Protein AF-A0A971CKD3-F1 (afdb_monomer_lite)

Foldseek 3Di:
DDLVVLLVVLLVCVVVVHADEEEDEDDPDDPVSRCSSNVSNVHYYDYHPDPVCVVVVVVVRVVPPQPQLFAFKKKKKQADPQKDKDWPDPFDWDDDVRMIITTPGTHTPPDDDDIDMDMDHDADDAFDKTKMWIAIAGPVRSRGDDTDIAMAGEHAPVVQVPDDDDPDDHHGHDYD

Secondary structure (DSSP, 8-state):
--HHHHHHHHHHHHHTT--B--EEESS-S-HHHHHHHHHHHBS--EEESSGGGHHHHHHHHHHHS--EEEEEEEEEEEPPTT-EEEESSS--EEEETTEEEEEEEEEETT------EEEE-----TT-EEEEEEEEE-SSS---PPPEEEEEEEE-HHHHHTS---SS-----EE-

Structure (mmCIF, N/CA/C/O backbone):
data_AF-A0A971CKD3-F1
#
_entry.id   AF-A0A971CKD3-F1
#
loop_
_atom_site.group_PDB
_atom_site.id
_atom_site.type_symbol
_atom_site.label_atom_id
_atom_site.label_alt_id
_atom_site.label_comp_id
_atom_site.label_asym_id
_atom_site.label_entity_id
_atom_site.label_seq_id
_atom_site.pdbx_PDB_ins_code
_atom_site.Cartn_x
_atom_site.Cartn_y
_atom_site.Cartn_z
_atom_site.occupancy
_atom_site.B_iso_or_equiv
_atom_site.auth_seq_id
_atom_site.auth_comp_id
_atom_site.auth_asym_id
_atom_site.auth_atom_id
_atom_site.pdbx_PDB_model_num
ATOM 1 N N . MET A 1 1 ? 26.258 -15.351 -33.224 1.00 61.28 1 MET A N 1
ATOM 2 C CA . MET A 1 1 ? 25.874 -15.368 -31.799 1.00 61.28 1 MET A CA 1
ATOM 3 C C . MET A 1 1 ? 24.617 -16.208 -31.718 1.00 61.28 1 MET A C 1
ATOM 5 O O . MET A 1 1 ? 23.795 -16.054 -32.614 1.00 61.28 1 MET A O 1
ATOM 9 N N . ASP A 1 2 ? 24.517 -17.146 -30.781 1.00 84.12 2 ASP A N 1
ATOM 10 C CA . ASP A 1 2 ? 23.330 -18.003 -30.676 1.00 84.12 2 ASP A CA 1
ATOM 11 C C . ASP A 1 2 ? 22.174 -17.196 -30.050 1.00 84.12 2 ASP A C 1
ATOM 13 O O . ASP A 1 2 ? 22.349 -16.652 -28.957 1.00 84.12 2 ASP A O 1
ATOM 17 N N . PRO A 1 3 ? 21.005 -17.083 -30.707 1.00 84.06 3 PRO A N 1
ATOM 18 C CA . PRO A 1 3 ? 19.843 -16.408 -30.140 1.00 84.06 3 PRO A CA 1
ATOM 19 C C . PRO A 1 3 ? 19.446 -16.891 -28.740 1.00 84.06 3 PRO A C 1
ATOM 21 O O . PRO A 1 3 ? 19.032 -16.091 -27.900 1.00 84.06 3 PRO A O 1
ATOM 24 N N . ALA A 1 4 ? 19.615 -18.187 -28.464 1.00 86.00 4 ALA A N 1
ATOM 25 C CA . ALA A 1 4 ? 19.293 -18.765 -27.164 1.00 86.00 4 ALA A CA 1
ATOM 26 C C . ALA A 1 4 ? 20.254 -18.293 -26.060 1.00 86.00 4 ALA A C 1
ATOM 28 O O . ALA A 1 4 ? 19.842 -18.101 -24.916 1.00 86.00 4 ALA A O 1
ATOM 29 N N . GLU A 1 5 ? 21.522 -18.061 -26.402 1.00 93.06 5 GLU A N 1
ATOM 30 C CA . GLU A 1 5 ? 22.539 -17.556 -25.474 1.00 93.06 5 GLU A CA 1
ATOM 31 C C . GLU A 1 5 ? 22.217 -16.119 -25.037 1.00 93.06 5 GLU A C 1
ATOM 33 O O . GLU A 1 5 ? 22.266 -15.792 -23.852 1.00 93.06 5 GLU A O 1
ATOM 38 N N . LEU A 1 6 ? 21.799 -15.273 -25.983 1.00 92.38 6 LEU A N 1
ATOM 39 C CA . LEU A 1 6 ? 21.412 -13.887 -25.713 1.00 92.38 6 LEU A CA 1
ATOM 40 C C . LEU A 1 6 ? 20.146 -13.772 -24.857 1.00 92.38 6 LEU A C 1
ATOM 42 O O . LEU A 1 6 ? 20.117 -12.977 -23.915 1.00 92.38 6 LEU A O 1
ATOM 46 N N . ALA A 1 7 ? 19.126 -14.586 -25.135 1.00 91.56 7 ALA A N 1
ATOM 47 C CA . ALA A 1 7 ? 17.948 -14.673 -24.275 1.00 91.56 7 ALA A CA 1
ATOM 48 C C . ALA A 1 7 ? 18.322 -15.174 -22.866 1.00 91.56 7 ALA A C 1
ATOM 50 O O . ALA A 1 7 ? 17.859 -14.621 -21.870 1.00 91.56 7 ALA A O 1
ATOM 51 N N . GLY A 1 8 ? 19.236 -16.149 -22.767 1.00 90.88 8 GLY A N 1
ATOM 52 C CA . GLY A 1 8 ? 19.770 -16.628 -21.489 1.00 90.88 8 GLY A CA 1
ATOM 53 C C . GLY A 1 8 ? 20.468 -15.532 -20.674 1.00 90.88 8 GLY A C 1
ATOM 54 O O . GLY A 1 8 ? 20.269 -15.438 -19.462 1.00 90.88 8 GLY A O 1
ATOM 55 N N . HIS A 1 9 ? 21.232 -14.647 -21.322 1.00 94.56 9 HIS A N 1
ATOM 56 C CA . HIS A 1 9 ? 21.820 -13.480 -20.658 1.00 94.56 9 HIS A CA 1
ATOM 57 C C . HIS A 1 9 ? 20.758 -12.493 -20.158 1.00 94.56 9 HIS A C 1
ATOM 59 O O . HIS A 1 9 ? 20.886 -11.981 -19.044 1.00 94.56 9 HIS A O 1
ATOM 65 N N . ALA A 1 10 ? 19.703 -12.252 -20.940 1.00 90.88 10 ALA A N 1
ATOM 66 C CA . ALA A 1 10 ? 18.592 -11.396 -20.528 1.00 90.88 10 ALA A CA 1
ATOM 67 C C . ALA A 1 10 ? 17.863 -11.969 -19.297 1.00 90.88 10 ALA A C 1
ATOM 69 O O . ALA A 1 10 ? 17.589 -11.233 -18.349 1.00 90.88 10 ALA A O 1
ATOM 70 N N . THR A 1 11 ? 17.653 -13.291 -19.236 1.00 83.75 11 THR A N 1
ATOM 71 C CA . THR A 1 11 ? 17.133 -13.962 -18.032 1.00 83.75 11 THR A CA 1
ATOM 72 C C . THR A 1 11 ? 18.041 -13.749 -16.820 1.00 83.75 11 THR A C 1
ATOM 74 O O . THR A 1 11 ? 17.560 -13.351 -15.761 1.00 83.75 11 THR A O 1
ATOM 77 N N . ALA A 1 12 ? 19.355 -13.939 -16.966 1.00 86.88 12 ALA A N 1
ATOM 78 C CA . ALA A 1 12 ? 20.303 -13.749 -15.864 1.00 86.88 12 ALA A CA 1
ATOM 79 C C . ALA A 1 12 ? 20.356 -12.290 -15.361 1.00 86.88 12 ALA A C 1
ATOM 81 O O . ALA A 1 12 ? 20.594 -12.038 -14.178 1.00 86.88 12 ALA A O 1
ATOM 82 N N . LEU A 1 13 ? 20.138 -11.309 -16.245 1.00 84.31 13 LEU A N 1
ATOM 83 C CA . LEU A 1 13 ? 20.001 -9.899 -15.870 1.00 84.31 13 LEU A CA 1
ATOM 84 C C . LEU A 1 13 ? 18.703 -9.647 -15.098 1.00 84.31 13 LEU A C 1
ATOM 86 O O . LEU A 1 13 ? 18.744 -9.017 -14.038 1.00 84.31 13 LEU A O 1
ATOM 90 N N . LYS A 1 14 ? 17.587 -10.218 -15.557 1.00 76.19 14 LYS A N 1
ATOM 91 C CA . LYS A 1 14 ? 16.288 -10.124 -14.885 1.00 76.19 14 LYS A CA 1
ATOM 92 C C . LYS A 1 14 ? 16.320 -10.716 -13.477 1.00 76.19 14 LYS A C 1
ATOM 94 O O . LYS A 1 14 ? 15.832 -10.086 -12.543 1.00 76.19 14 LYS A O 1
ATOM 99 N N . GLU A 1 15 ? 16.956 -11.874 -13.291 1.00 71.62 15 GLU A N 1
ATOM 100 C CA . GLU A 1 15 ? 17.163 -12.490 -11.968 1.00 71.62 15 GLU A CA 1
ATOM 101 C C . GLU A 1 15 ? 17.954 -11.588 -11.004 1.00 71.62 15 GLU A C 1
ATOM 103 O O . GLU A 1 15 ? 17.817 -11.693 -9.786 1.00 71.62 15 GLU A O 1
ATOM 108 N N . ARG A 1 16 ? 18.753 -10.661 -11.543 1.00 79.19 16 ARG A N 1
ATOM 109 C CA . ARG A 1 16 ? 19.511 -9.649 -10.793 1.00 79.19 16 ARG A CA 1
ATOM 110 C C . ARG A 1 16 ? 18.782 -8.304 -10.682 1.00 79.19 16 ARG A C 1
ATOM 112 O O . ARG A 1 16 ? 19.383 -7.337 -10.216 1.00 79.19 16 ARG A O 1
ATOM 119 N N . GLY A 1 17 ? 17.516 -8.233 -11.096 1.00 65.56 17 GLY A N 1
ATOM 120 C CA . GLY A 1 17 ? 16.689 -7.026 -11.044 1.00 65.56 17 GLY A CA 1
ATOM 121 C C . GLY A 1 17 ? 16.980 -6.007 -12.149 1.00 65.56 17 GLY A C 1
ATOM 122 O O . GLY A 1 17 ? 16.656 -4.837 -11.981 1.00 65.56 17 GLY A O 1
ATOM 123 N N . VAL A 1 18 ? 17.609 -6.422 -13.253 1.00 78.88 18 VAL A N 1
ATOM 124 C CA . VAL A 1 18 ? 17.894 -5.566 -14.413 1.00 78.88 18 VAL A CA 1
ATOM 125 C C . VAL A 1 18 ? 16.994 -5.984 -15.571 1.00 78.88 18 VAL A C 1
ATOM 127 O O . VAL A 1 18 ? 17.130 -7.092 -16.087 1.00 78.88 18 VAL A O 1
ATOM 130 N N . LEU A 1 19 ? 16.086 -5.101 -15.987 1.00 80.94 19 LEU A N 1
ATOM 131 C CA . LEU A 1 19 ? 15.235 -5.330 -17.157 1.00 80.94 19 LEU A CA 1
ATOM 132 C C . LEU A 1 19 ? 16.013 -5.086 -18.453 1.00 80.94 19 LEU A C 1
ATOM 134 O O . LEU A 1 19 ? 16.975 -4.317 -18.479 1.00 80.94 19 LEU A O 1
ATOM 138 N N . THR A 1 20 ? 15.616 -5.769 -19.526 1.00 86.06 20 THR A N 1
ATOM 139 C CA . THR A 1 20 ? 16.265 -5.652 -20.841 1.00 86.06 20 THR A CA 1
ATOM 140 C C . THR A 1 20 ? 15.235 -5.339 -21.918 1.00 86.06 20 THR A C 1
ATOM 142 O O . THR A 1 20 ? 14.374 -6.172 -22.191 1.00 86.06 20 THR A O 1
ATOM 145 N N . SER A 1 21 ? 15.395 -4.184 -22.567 1.00 86.62 21 SER A N 1
ATOM 146 C CA . SER A 1 21 ? 14.583 -3.749 -23.708 1.00 86.62 21 SER A CA 1
ATOM 147 C C . SER A 1 21 ? 15.463 -3.594 -24.951 1.00 86.62 21 SER A C 1
ATOM 149 O O . SER A 1 21 ? 16.270 -2.661 -25.026 1.00 86.62 21 SER A O 1
ATOM 151 N N . PRO A 1 22 ? 15.413 -4.542 -25.899 1.00 89.25 22 PRO A N 1
ATOM 152 C CA . PRO A 1 22 ? 16.178 -4.455 -27.133 1.00 89.25 22 PRO A CA 1
ATOM 153 C C . PRO A 1 22 ? 15.537 -3.525 -28.173 1.00 89.25 22 PRO A C 1
ATOM 155 O O . PRO A 1 22 ? 14.324 -3.520 -28.382 1.00 89.25 22 PRO A O 1
ATOM 158 N N . PHE A 1 23 ? 16.388 -2.809 -28.907 1.00 88.31 23 PHE A N 1
ATOM 159 C CA . PHE A 1 23 ? 15.992 -1.908 -29.990 1.00 88.31 23 PHE A CA 1
ATOM 160 C C . PHE A 1 23 ? 16.589 -2.380 -31.319 1.00 88.31 23 PHE A C 1
ATOM 162 O O . PHE A 1 23 ? 17.812 -2.471 -31.456 1.00 88.31 23 PHE A O 1
ATOM 169 N N . GLY A 1 24 ? 15.729 -2.677 -32.292 1.00 88.81 24 GLY A N 1
ATOM 170 C CA . GLY A 1 24 ? 16.109 -2.952 -33.676 1.00 88.81 24 GLY A CA 1
ATOM 171 C C . GLY A 1 24 ? 16.065 -1.668 -34.493 1.00 88.81 24 GLY A C 1
ATOM 172 O O . GLY A 1 24 ? 15.065 -0.959 -34.444 1.00 88.81 24 GLY A O 1
ATOM 173 N N . VAL A 1 25 ? 17.140 -1.345 -35.217 1.00 85.31 25 VAL A N 1
ATOM 174 C CA . VAL A 1 25 ? 17.231 -0.121 -36.030 1.00 85.31 25 VAL A CA 1
ATOM 175 C C . VAL A 1 25 ? 17.442 -0.484 -37.498 1.00 85.31 25 VAL A C 1
ATOM 177 O O . VAL A 1 25 ? 18.398 -1.193 -37.816 1.00 85.31 25 VAL A O 1
ATOM 180 N N . GLY A 1 26 ? 16.597 0.048 -38.386 1.00 80.31 26 GLY A N 1
ATOM 181 C CA . GLY A 1 26 ? 16.598 -0.310 -39.812 1.00 80.31 26 GLY A CA 1
ATOM 182 C C . GLY A 1 26 ? 16.132 -1.752 -40.053 1.00 80.31 26 GLY A C 1
ATOM 183 O O . GLY A 1 26 ? 15.568 -2.361 -39.158 1.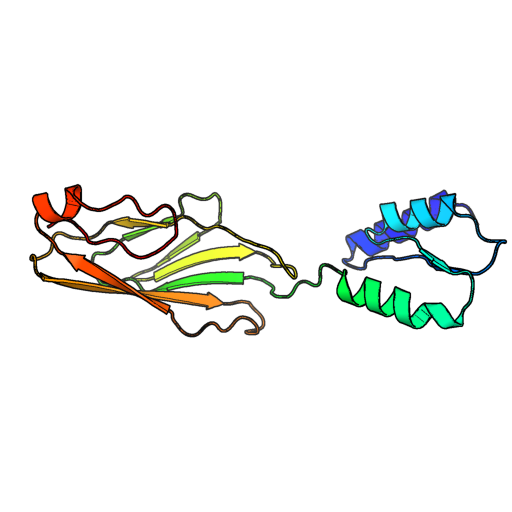00 80.31 26 GLY A O 1
ATOM 184 N N . ASP A 1 27 ? 16.375 -2.318 -41.238 1.00 78.00 27 ASP A N 1
ATOM 185 C CA . ASP A 1 27 ? 15.680 -3.549 -41.674 1.00 78.00 27 ASP A CA 1
ATOM 186 C C . ASP A 1 27 ? 16.474 -4.862 -41.489 1.00 78.00 27 ASP A C 1
ATOM 188 O O . ASP A 1 27 ? 15.972 -5.939 -41.797 1.00 78.00 27 ASP A O 1
ATOM 192 N N . ASP A 1 28 ? 17.710 -4.794 -40.985 1.00 83.06 28 ASP A N 1
ATOM 193 C CA . ASP A 1 28 ? 18.661 -5.925 -40.964 1.00 83.06 28 ASP A CA 1
ATOM 194 C C . ASP A 1 28 ? 18.823 -6.594 -39.578 1.00 83.06 28 ASP A C 1
ATOM 196 O O . ASP A 1 28 ? 19.806 -7.297 -39.323 1.00 83.06 28 ASP A O 1
ATOM 200 N N . PHE A 1 29 ? 17.884 -6.388 -38.650 1.00 84.81 29 PHE A N 1
ATOM 201 C CA . PHE A 1 29 ? 17.905 -7.037 -37.332 1.00 84.81 29 PHE A CA 1
ATOM 202 C C . PHE A 1 29 ? 16.986 -8.264 -37.279 1.00 84.81 29 PHE A C 1
ATOM 204 O O . PHE A 1 29 ? 16.017 -8.394 -38.021 1.00 84.81 29 PHE A O 1
ATOM 211 N N . ASP A 1 30 ? 17.287 -9.183 -36.362 1.00 88.88 30 ASP A N 1
ATOM 212 C CA . ASP A 1 30 ? 16.451 -10.357 -36.124 1.00 88.88 30 ASP A CA 1
ATOM 213 C C . ASP A 1 30 ? 15.349 -10.013 -35.108 1.00 88.88 30 ASP A C 1
ATOM 215 O O . ASP A 1 30 ? 15.563 -10.046 -33.895 1.00 88.88 30 ASP A O 1
ATOM 219 N N . GLU A 1 31 ? 14.161 -9.670 -35.609 1.00 88.00 31 GLU A N 1
ATOM 220 C CA . GLU A 1 31 ? 12.972 -9.372 -34.795 1.00 88.00 31 GLU A CA 1
ATOM 221 C C . GLU A 1 31 ? 12.649 -10.478 -33.787 1.00 88.00 31 GLU A C 1
ATOM 223 O O . GLU A 1 31 ? 12.271 -10.200 -32.649 1.00 88.00 31 GLU A O 1
ATOM 228 N N . ARG A 1 32 ? 12.821 -11.746 -34.182 1.00 90.31 32 ARG A N 1
ATOM 229 C CA . ARG A 1 32 ? 12.485 -12.891 -33.327 1.00 90.31 32 ARG A CA 1
ATOM 230 C C . ARG A 1 32 ? 13.460 -13.006 -32.170 1.00 90.31 32 ARG A C 1
ATOM 232 O O . ARG A 1 32 ? 13.047 -13.329 -31.060 1.00 90.31 32 ARG A O 1
ATOM 239 N N . LEU A 1 33 ? 14.736 -12.731 -32.423 1.00 91.69 33 LEU A N 1
ATOM 240 C CA . LEU A 1 33 ? 15.743 -12.634 -31.375 1.00 91.69 33 LEU A CA 1
ATOM 241 C C . LEU A 1 33 ? 15.425 -11.492 -30.408 1.00 91.69 33 LEU A C 1
ATOM 243 O O . LEU A 1 33 ? 15.437 -11.712 -29.199 1.00 91.69 33 LEU A O 1
ATOM 247 N N . LEU A 1 34 ? 15.137 -10.288 -30.912 1.00 93.19 34 LEU A N 1
ATOM 248 C CA . LEU A 1 34 ? 14.864 -9.148 -30.034 1.00 93.19 34 LEU A CA 1
ATOM 249 C C . LEU A 1 34 ? 13.619 -9.395 -29.177 1.00 93.19 34 LEU A C 1
ATOM 251 O O . LEU A 1 34 ? 13.665 -9.162 -27.973 1.00 93.19 34 LEU A O 1
ATOM 255 N N . GLN A 1 35 ? 12.555 -9.957 -29.754 1.00 89.00 35 GLN A N 1
ATOM 256 C CA . GLN A 1 35 ? 11.378 -10.359 -28.985 1.00 89.00 35 GLN A CA 1
ATOM 257 C C . GLN A 1 35 ? 11.739 -11.397 -27.912 1.00 89.00 35 GLN A C 1
ATOM 259 O O . GLN A 1 35 ? 11.385 -11.230 -26.749 1.00 89.00 35 GLN A O 1
ATOM 264 N N . ALA A 1 36 ? 12.515 -12.429 -28.260 1.00 89.88 36 ALA A N 1
ATOM 265 C CA . ALA A 1 36 ? 12.936 -13.450 -27.300 1.00 89.88 36 ALA A CA 1
ATOM 266 C C . ALA A 1 36 ? 13.786 -12.876 -26.150 1.00 89.88 36 ALA A C 1
ATOM 268 O O . ALA A 1 36 ? 13.662 -13.319 -25.009 1.00 89.88 36 ALA A O 1
ATOM 269 N N . MET A 1 37 ? 14.638 -11.886 -26.429 1.00 93.56 37 MET A N 1
ATOM 270 C CA . MET A 1 37 ? 15.422 -11.184 -25.410 1.00 93.56 37 MET A CA 1
ATOM 271 C C . MET A 1 37 ? 14.553 -10.293 -24.517 1.00 93.56 37 MET A C 1
ATOM 273 O O . MET A 1 37 ? 14.768 -10.285 -23.306 1.00 93.56 37 MET A O 1
ATOM 277 N N . ALA A 1 38 ? 13.585 -9.573 -25.091 1.00 88.19 38 ALA A N 1
ATOM 278 C CA . ALA A 1 38 ? 12.632 -8.754 -24.345 1.00 88.19 38 ALA A CA 1
ATOM 279 C C . ALA A 1 38 ? 11.797 -9.619 -23.387 1.00 88.19 38 ALA A C 1
ATOM 281 O O . ALA A 1 38 ? 11.782 -9.371 -22.181 1.00 88.19 38 ALA A O 1
ATOM 282 N N . ASP A 1 39 ? 11.220 -10.711 -23.896 1.00 83.88 39 ASP A N 1
ATOM 283 C CA . ASP A 1 39 ? 10.411 -11.656 -23.119 1.00 83.88 39 ASP A CA 1
ATOM 284 C C . ASP A 1 39 ? 11.224 -12.273 -21.963 1.00 83.88 39 ASP A C 1
ATOM 286 O O . ASP A 1 39 ? 10.781 -12.321 -20.808 1.00 83.88 39 ASP A O 1
ATOM 290 N N . ALA A 1 40 ? 12.452 -12.714 -22.258 1.00 86.31 40 ALA A N 1
ATOM 291 C CA . ALA A 1 40 ? 13.364 -13.295 -21.277 1.00 86.31 40 ALA A CA 1
ATOM 292 C C . ALA A 1 40 ? 13.851 -12.271 -20.235 1.00 86.31 40 ALA A C 1
ATOM 294 O O . ALA A 1 40 ? 13.998 -12.612 -19.058 1.00 86.31 40 ALA A O 1
ATOM 295 N N . GLY A 1 41 ? 14.085 -11.027 -20.660 1.00 82.44 41 GLY A N 1
ATOM 296 C CA . GLY A 1 41 ? 14.581 -9.912 -19.853 1.00 82.44 41 GLY A CA 1
ATOM 297 C C . GLY A 1 41 ? 13.504 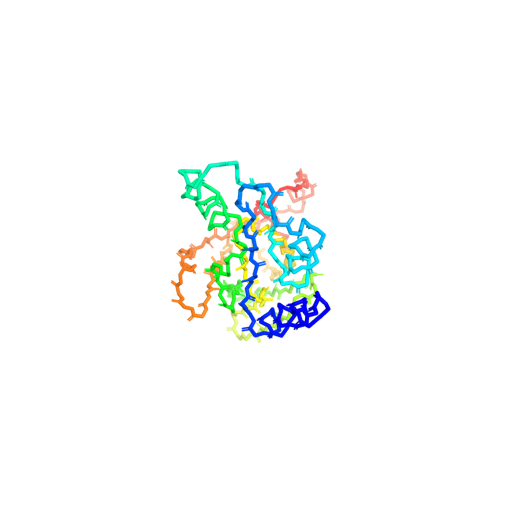-9.113 -19.119 1.00 82.44 41 GLY A C 1
ATOM 298 O O . GLY A 1 41 ? 13.838 -8.322 -18.242 1.00 82.44 41 GLY A O 1
ATOM 299 N N . GLY A 1 42 ? 12.224 -9.343 -19.423 1.00 77.56 42 GLY A N 1
ATOM 300 C CA . GLY A 1 42 ? 11.092 -8.644 -18.811 1.00 77.56 42 GLY A CA 1
ATOM 301 C C . GLY A 1 42 ? 10.915 -7.186 -19.249 1.00 77.56 42 GLY A C 1
ATOM 302 O O . GLY A 1 42 ? 10.336 -6.431 -18.476 1.00 77.56 42 GLY A O 1
ATOM 303 N N . GLY A 1 43 ? 11.430 -6.802 -20.421 1.00 83.12 43 GLY A N 1
ATOM 304 C CA . GLY A 1 43 ? 11.198 -5.494 -21.057 1.00 83.12 43 GLY A CA 1
ATOM 305 C C . GLY A 1 43 ? 10.413 -5.633 -22.367 1.00 83.12 43 GLY A C 1
ATOM 306 O O . GLY A 1 43 ? 9.820 -6.686 -22.615 1.00 83.12 43 GLY A O 1
ATOM 307 N N . HIS A 1 44 ? 10.441 -4.612 -23.227 1.00 83.00 44 HIS A N 1
ATOM 308 C CA . HIS A 1 44 ? 9.805 -4.644 -24.548 1.00 83.00 44 HIS A CA 1
ATOM 309 C C . HIS A 1 44 ? 10.831 -4.610 -25.685 1.00 83.00 44 HIS A C 1
ATOM 311 O O . HIS A 1 44 ? 11.963 -4.152 -25.531 1.00 83.00 44 HIS A O 1
ATOM 317 N N . SER A 1 45 ? 10.432 -5.103 -26.858 1.00 88.00 45 SER A N 1
ATOM 318 C CA . SER A 1 45 ? 11.212 -4.974 -28.090 1.00 88.00 45 SER A CA 1
ATOM 319 C C . SER A 1 45 ? 10.614 -3.908 -28.999 1.00 88.00 45 SER A C 1
ATOM 321 O O . SER A 1 45 ? 9.410 -3.933 -29.260 1.00 88.00 45 SER A O 1
ATOM 323 N N . TYR A 1 46 ? 11.459 -3.038 -29.554 1.00 83.69 46 TYR A N 1
ATOM 324 C CA . TYR A 1 46 ? 11.027 -1.985 -30.477 1.00 83.69 46 TYR A CA 1
ATOM 325 C C . TYR A 1 46 ? 11.676 -2.122 -31.843 1.00 83.69 46 TYR A C 1
ATOM 327 O O . TYR A 1 46 ? 12.874 -2.395 -31.954 1.00 83.69 46 TYR A O 1
ATOM 335 N N . TYR A 1 47 ? 10.882 -1.834 -32.871 1.00 86.75 47 TYR A N 1
ATOM 336 C CA . TYR A 1 47 ? 11.374 -1.501 -34.199 1.00 86.75 47 TYR A CA 1
ATOM 337 C C . TYR A 1 47 ? 11.502 0.014 -34.332 1.00 86.75 47 TYR A C 1
ATOM 339 O O . TYR A 1 47 ? 10.552 0.754 -34.075 1.00 86.75 47 TYR A O 1
ATOM 347 N N . ILE A 1 48 ? 12.680 0.463 -34.750 1.00 83.81 48 ILE A N 1
ATOM 348 C CA . ILE A 1 48 ? 12.999 1.861 -34.986 1.00 83.81 48 ILE A CA 1
ATOM 349 C C . ILE A 1 48 ? 13.398 2.022 -36.451 1.00 83.81 48 ILE A C 1
ATOM 351 O O . ILE A 1 48 ? 14.475 1.602 -36.877 1.00 83.81 48 ILE A O 1
ATOM 355 N N . GLU A 1 49 ? 12.537 2.687 -37.216 1.00 79.44 49 GLU A N 1
ATOM 356 C CA . GLU A 1 49 ? 12.775 2.979 -38.631 1.00 79.44 49 GLU A CA 1
ATOM 357 C C . GLU A 1 49 ? 13.934 3.980 -38.799 1.00 79.44 49 GLU A C 1
ATOM 359 O O . GLU A 1 49 ? 14.767 3.851 -39.696 1.00 79.44 49 GLU A O 1
ATOM 364 N N . GLN A 1 50 ? 14.035 4.968 -37.901 1.00 78.44 50 GLN A N 1
ATOM 365 C CA . GLN A 1 50 ? 15.075 5.995 -37.922 1.00 78.44 50 GLN A CA 1
ATOM 366 C C . GLN A 1 50 ? 15.647 6.255 -36.529 1.00 78.44 50 GLN A C 1
ATOM 368 O O . GLN A 1 50 ? 14.915 6.509 -35.577 1.00 78.44 50 GLN A O 1
ATOM 373 N N . ALA A 1 51 ? 16.978 6.317 -36.417 1.00 76.19 51 ALA A N 1
ATOM 374 C CA . ALA A 1 51 ? 17.678 6.524 -35.143 1.00 76.19 51 ALA A CA 1
ATOM 375 C C . ALA A 1 51 ? 17.243 7.790 -34.368 1.00 76.19 51 ALA A C 1
ATOM 377 O O . ALA A 1 51 ? 17.405 7.852 -33.152 1.00 76.19 51 ALA A O 1
ATOM 378 N N . VAL A 1 52 ? 16.660 8.785 -35.047 1.00 79.38 52 VAL A N 1
ATOM 379 C CA . VAL A 1 52 ? 16.089 9.988 -34.414 1.00 79.38 52 VAL A CA 1
ATOM 380 C C . VAL A 1 52 ? 14.911 9.681 -33.479 1.00 79.38 52 VAL A C 1
ATOM 382 O O . VAL A 1 52 ? 14.631 10.483 -32.599 1.00 79.38 52 VAL A O 1
ATOM 385 N N . GLN A 1 53 ? 14.261 8.522 -33.625 1.00 78.00 53 GLN A N 1
ATOM 386 C CA . GLN A 1 53 ? 13.137 8.081 -32.791 1.00 78.00 53 GLN A CA 1
ATOM 387 C C . GLN A 1 53 ? 13.594 7.359 -31.509 1.00 78.00 53 GLN A C 1
ATOM 389 O O . GLN A 1 53 ? 12.786 7.142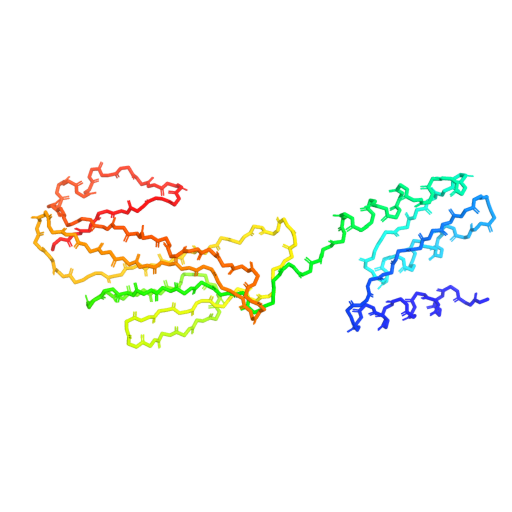 -30.612 1.00 78.00 53 GLN A O 1
ATOM 394 N N . ILE A 1 54 ? 14.882 6.992 -31.392 1.00 78.44 54 ILE A N 1
ATOM 395 C CA . ILE A 1 54 ? 15.430 6.300 -30.208 1.00 78.44 54 ILE A CA 1
ATOM 396 C C . ILE A 1 54 ? 15.122 7.044 -28.899 1.00 78.44 54 ILE A C 1
ATOM 398 O O . ILE A 1 54 ? 14.702 6.378 -27.954 1.00 78.44 54 ILE A O 1
ATOM 402 N N . PRO A 1 55 ? 15.287 8.381 -28.795 1.00 77.69 55 PRO A N 1
ATOM 403 C CA . PRO A 1 55 ? 14.976 9.096 -27.561 1.00 77.69 55 PRO A CA 1
ATOM 404 C C . PRO A 1 55 ? 13.511 8.958 -27.130 1.00 77.69 55 PRO A C 1
ATOM 406 O O . PRO A 1 55 ? 13.254 8.836 -25.935 1.00 77.69 55 PRO A O 1
ATOM 409 N N . ASP A 1 56 ? 12.567 8.932 -28.073 1.00 76.88 56 ASP A N 1
ATOM 410 C CA . ASP A 1 56 ? 11.135 8.836 -27.770 1.00 76.88 56 ASP A CA 1
ATOM 411 C C . ASP A 1 56 ? 10.783 7.446 -27.225 1.00 76.88 56 ASP A C 1
ATOM 413 O O . ASP A 1 56 ? 10.147 7.333 -26.179 1.00 76.88 56 ASP A O 1
ATOM 417 N N . TYR A 1 57 ? 11.269 6.382 -27.872 1.00 75.94 57 TYR A N 1
ATOM 418 C CA . TYR A 1 57 ? 11.066 5.010 -27.397 1.00 75.94 57 TYR A CA 1
ATOM 419 C C . TYR A 1 57 ? 11.803 4.725 -26.085 1.00 75.94 57 TYR A C 1
ATOM 421 O O . TYR A 1 57 ? 11.256 4.062 -25.210 1.00 75.94 57 TYR A O 1
ATOM 429 N N . LEU A 1 58 ? 13.009 5.272 -25.904 1.00 70.62 58 LEU A N 1
ATOM 430 C CA . LEU A 1 58 ? 13.722 5.196 -24.630 1.00 70.62 58 LEU A CA 1
ATOM 431 C C . LEU A 1 58 ? 12.957 5.927 -23.520 1.00 70.62 58 LEU A C 1
ATOM 433 O O . LEU A 1 58 ? 12.880 5.422 -22.408 1.00 70.62 58 LEU A O 1
ATOM 437 N N . THR A 1 59 ? 12.367 7.088 -23.811 1.00 71.75 59 THR A N 1
ATOM 438 C CA . THR A 1 59 ? 11.531 7.821 -22.847 1.00 71.75 59 THR A CA 1
ATOM 439 C C . THR A 1 59 ? 10.261 7.040 -22.511 1.00 71.75 59 THR A C 1
ATOM 441 O O . THR A 1 59 ? 9.864 7.018 -21.350 1.00 71.75 59 THR A O 1
ATOM 444 N N . SER A 1 60 ? 9.659 6.362 -23.494 1.00 69.25 60 SER A N 1
ATOM 445 C CA . SER A 1 60 ? 8.522 5.462 -23.276 1.00 69.25 60 SER A CA 1
ATOM 446 C C . SER A 1 60 ? 8.896 4.292 -22.368 1.00 69.25 60 SER A C 1
ATOM 448 O O . SER A 1 60 ? 8.195 4.053 -21.398 1.00 69.25 60 SER A O 1
ATOM 450 N N . GLU A 1 61 ? 10.028 3.621 -22.606 1.00 70.94 61 GLU A N 1
ATOM 451 C CA . GLU A 1 61 ? 10.480 2.523 -21.738 1.00 70.94 61 GLU A CA 1
ATOM 452 C C . GLU A 1 61 ? 10.842 2.988 -20.335 1.00 70.94 61 GLU A C 1
ATOM 454 O O . GLU A 1 61 ? 10.517 2.331 -19.352 1.00 70.94 61 GLU A O 1
ATOM 459 N N . LEU A 1 62 ? 11.495 4.143 -20.215 1.00 63.78 62 LEU A N 1
ATOM 460 C CA . LEU A 1 62 ? 11.785 4.733 -18.911 1.00 63.78 62 LEU A CA 1
ATOM 461 C C . LEU A 1 62 ? 10.500 5.151 -18.178 1.00 63.78 62 LEU A C 1
ATOM 463 O O . LEU A 1 62 ? 10.491 5.150 -16.952 1.00 63.78 62 LEU A O 1
ATOM 467 N N . GLY A 1 63 ? 9.428 5.482 -18.905 1.00 58.41 63 GLY A N 1
ATOM 468 C CA . GLY A 1 63 ? 8.109 5.787 -18.347 1.00 58.41 63 GLY A CA 1
ATOM 469 C C . GLY A 1 63 ? 7.257 4.554 -18.017 1.00 58.41 63 GLY A C 1
ATOM 470 O O . GLY A 1 63 ? 6.491 4.600 -17.062 1.00 58.41 63 GLY A O 1
ATOM 471 N N . GLU A 1 64 ? 7.399 3.459 -18.773 1.00 54.56 64 GLU A N 1
ATOM 472 C CA . GLU A 1 64 ? 6.666 2.189 -18.600 1.00 54.56 64 GLU A CA 1
ATOM 473 C C . GLU A 1 64 ? 7.406 1.171 -17.720 1.00 54.56 64 GLU A C 1
ATOM 475 O O . GLU A 1 64 ? 6.844 0.141 -17.335 1.00 54.56 64 GLU A O 1
ATOM 480 N N . THR A 1 65 ? 8.662 1.443 -17.359 1.00 53.78 65 THR A N 1
ATOM 481 C CA . THR A 1 65 ? 9.398 0.608 -16.416 1.00 53.78 65 THR A CA 1
ATOM 482 C C . THR A 1 65 ? 8.658 0.635 -15.084 1.00 53.78 65 THR A C 1
ATOM 484 O O . THR A 1 65 ? 8.493 1.689 -14.476 1.00 53.78 65 THR A O 1
ATOM 487 N N . LEU A 1 66 ? 8.238 -0.548 -14.627 1.00 53.47 66 LEU A N 1
ATOM 488 C CA . LEU A 1 66 ? 7.756 -0.862 -13.279 1.00 53.47 66 LEU A CA 1
ATOM 489 C C . LEU A 1 66 ? 8.849 -0.543 -12.241 1.00 53.47 66 LEU A C 1
ATOM 491 O O . LEU A 1 66 ? 9.395 -1.435 -11.588 1.00 53.47 66 LEU A O 1
ATOM 495 N N . GLU A 1 67 ? 9.236 0.725 -12.131 1.00 61.38 67 GLU A N 1
ATOM 496 C CA . GLU A 1 67 ? 10.209 1.185 -11.168 1.00 61.38 67 GLU A CA 1
ATOM 497 C C . GLU A 1 67 ? 9.605 0.931 -9.795 1.00 61.38 67 GLU A C 1
ATOM 499 O O . GLU A 1 67 ? 8.450 1.271 -9.517 1.00 61.38 67 GLU A O 1
ATOM 504 N N . VAL A 1 68 ? 10.377 0.259 -8.945 1.00 60.56 68 VAL A N 1
ATOM 505 C CA . VAL A 1 68 ? 10.010 0.108 -7.545 1.00 60.56 68 VAL A CA 1
ATOM 506 C C . VAL A 1 68 ? 10.056 1.502 -6.934 1.00 60.56 68 VAL A C 1
ATOM 508 O O . VAL A 1 68 ? 11.130 1.996 -6.604 1.00 60.56 68 VAL A O 1
ATOM 511 N N . VAL A 1 69 ? 8.887 2.123 -6.800 1.00 70.75 69 VAL A N 1
ATOM 512 C CA . VAL A 1 69 ? 8.722 3.458 -6.213 1.00 70.75 69 VAL A CA 1
ATOM 513 C C . VAL A 1 69 ? 8.912 3.437 -4.701 1.00 70.75 69 VAL A C 1
ATOM 515 O O . VAL A 1 69 ? 9.196 4.471 -4.104 1.00 70.75 69 VAL A O 1
ATOM 518 N N . ALA A 1 70 ? 8.755 2.266 -4.075 1.00 77.44 70 ALA A N 1
ATOM 519 C CA . ALA A 1 70 ? 8.952 2.101 -2.645 1.00 77.44 70 ALA A CA 1
ATOM 520 C C . ALA A 1 70 ? 9.338 0.672 -2.275 1.00 77.44 70 ALA A C 1
ATOM 522 O O . ALA A 1 70 ? 8.708 -0.295 -2.713 1.00 77.44 70 ALA A O 1
ATOM 523 N N . ARG A 1 71 ? 10.352 0.533 -1.422 1.00 82.69 71 ARG A N 1
ATOM 524 C CA . ARG A 1 71 ? 10.796 -0.751 -0.866 1.00 82.69 71 ARG A CA 1
ATOM 525 C C . ARG A 1 71 ? 10.341 -0.873 0.579 1.00 82.69 71 ARG A C 1
ATOM 527 O O . ARG A 1 71 ? 10.336 0.110 1.307 1.00 82.69 71 ARG A O 1
ATOM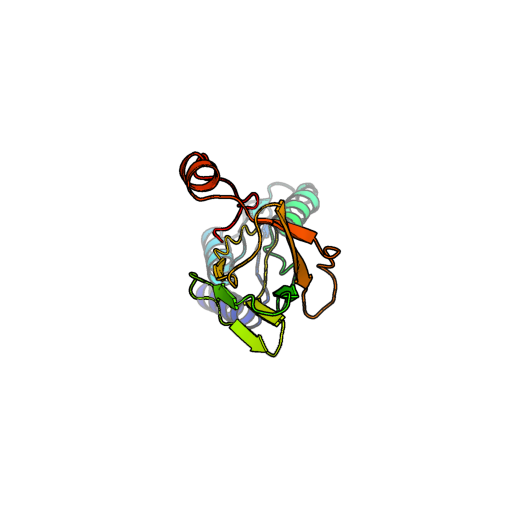 534 N N . GLY A 1 72 ? 9.938 -2.075 0.982 1.00 86.44 72 GLY A N 1
ATOM 535 C CA . GLY A 1 72 ? 9.503 -2.309 2.363 1.00 86.44 72 GLY A CA 1
ATOM 536 C C . GLY A 1 72 ? 8.289 -1.468 2.765 1.00 86.44 72 GLY A C 1
ATOM 537 O O . GLY A 1 72 ? 8.162 -1.080 3.924 1.00 86.44 72 GLY A O 1
ATOM 538 N N . ALA A 1 73 ? 7.390 -1.182 1.819 1.00 91.25 73 ALA A N 1
ATOM 539 C CA . ALA A 1 73 ? 6.208 -0.388 2.086 1.00 91.25 73 ALA A CA 1
ATOM 540 C C . ALA A 1 73 ? 5.337 -1.050 3.163 1.00 91.25 73 ALA A C 1
ATOM 542 O O . ALA A 1 73 ? 5.102 -2.265 3.159 1.00 91.25 73 ALA A O 1
ATOM 543 N N . ALA A 1 74 ? 4.835 -0.243 4.089 1.00 93.38 74 ALA A N 1
ATOM 544 C CA . ALA A 1 74 ? 4.008 -0.694 5.193 1.00 93.38 74 ALA A CA 1
ATOM 545 C C . ALA A 1 74 ? 2.948 0.345 5.562 1.00 93.38 74 ALA A C 1
ATOM 547 O O . ALA A 1 74 ? 3.220 1.544 5.587 1.00 93.38 74 ALA A O 1
ATOM 548 N N . LEU A 1 75 ? 1.752 -0.129 5.913 1.00 93.38 75 LEU A N 1
ATOM 549 C CA . LEU A 1 75 ? 0.757 0.686 6.609 1.00 93.38 75 LEU A CA 1
ATOM 550 C C . LEU A 1 75 ? 1.008 0.594 8.109 1.00 93.38 75 LEU A C 1
ATOM 552 O O . LEU A 1 75 ? 1.019 -0.507 8.666 1.00 93.38 75 LEU A O 1
ATOM 556 N N . GLN A 1 76 ? 1.185 1.737 8.763 1.00 94.00 76 GLN A N 1
ATOM 557 C CA . GLN A 1 76 ? 1.355 1.833 10.207 1.00 94.00 76 GLN A CA 1
ATOM 558 C C . GLN A 1 76 ? 0.149 2.517 10.830 1.00 94.00 76 GLN A C 1
ATOM 560 O O . GLN A 1 76 ? -0.177 3.648 10.486 1.00 94.00 76 GLN A O 1
ATOM 565 N N . PHE A 1 77 ? -0.488 1.832 11.771 1.00 94.38 77 PHE A N 1
ATOM 566 C CA . PHE A 1 77 ? -1.609 2.340 12.542 1.00 94.38 77 PHE A CA 1
ATOM 567 C C . PHE A 1 77 ? -1.167 2.641 13.969 1.00 94.38 77 PHE A C 1
ATOM 569 O O . PHE A 1 77 ? -0.522 1.806 14.608 1.00 94.38 77 PHE A O 1
ATOM 576 N N . VAL A 1 78 ? -1.586 3.794 14.481 1.00 94.50 78 VAL A N 1
ATOM 577 C CA . VAL A 1 78 ? -1.553 4.144 15.902 1.00 94.50 78 VAL A CA 1
ATOM 578 C C . VAL A 1 78 ? -2.971 3.996 16.430 1.00 94.50 78 VAL A C 1
ATOM 580 O O . VAL A 1 78 ? -3.871 4.733 16.031 1.00 94.50 78 VAL A O 1
ATOM 583 N N . LEU A 1 79 ? -3.169 3.000 17.285 1.00 93.38 79 LEU A N 1
ATOM 584 C CA . LEU A 1 79 ? -4.467 2.607 17.812 1.00 93.38 79 LEU A CA 1
ATOM 585 C C . LEU A 1 79 ? -4.684 3.238 19.195 1.00 93.38 79 LEU A C 1
ATOM 587 O O . LEU A 1 79 ? -3.773 3.190 20.028 1.00 93.38 79 LEU A O 1
ATOM 591 N N . PRO A 1 80 ? -5.878 3.788 19.470 1.00 91.69 80 PRO A N 1
ATOM 592 C CA . PRO A 1 80 ? -6.222 4.250 20.806 1.00 91.69 80 PRO A CA 1
ATOM 593 C C . PRO A 1 80 ? -6.384 3.063 21.766 1.00 91.69 80 PRO A C 1
ATOM 595 O O . PRO A 1 80 ? -6.490 1.900 21.360 1.00 91.69 80 PRO A O 1
ATOM 598 N N . GLU A 1 81 ? -6.392 3.355 23.064 1.00 89.69 81 GLU A N 1
ATOM 599 C CA . GLU A 1 81 ? -6.513 2.332 24.101 1.00 89.69 81 GLU A CA 1
ATOM 600 C C . GLU A 1 81 ? -7.798 1.501 23.932 1.00 89.69 81 GLU A C 1
ATOM 602 O O . GLU A 1 81 ? -8.858 2.013 23.579 1.00 89.69 81 GLU A O 1
ATOM 607 N N . GLY A 1 82 ? -7.693 0.187 24.145 1.00 88.25 82 GLY A N 1
ATOM 608 C CA . GLY A 1 82 ? -8.816 -0.746 24.017 1.00 88.25 82 GLY A CA 1
ATOM 609 C C . GLY A 1 82 ? -9.177 -1.144 22.581 1.00 88.25 82 GLY A C 1
ATOM 610 O O . GLY A 1 82 ? -9.851 -2.160 22.405 1.00 88.25 82 GLY A O 1
ATOM 611 N N . VAL A 1 83 ? -8.697 -0.430 21.556 1.00 90.38 83 VAL A N 1
ATOM 612 C CA . VAL A 1 83 ? -8.965 -0.768 20.150 1.00 90.38 83 VAL A CA 1
ATOM 613 C C . VAL A 1 83 ? -7.996 -1.830 19.643 1.00 90.38 83 VAL A C 1
ATOM 615 O O . VAL A 1 83 ? -6.776 -1.728 19.782 1.00 90.38 83 VAL A O 1
ATOM 618 N N . LYS A 1 84 ? -8.549 -2.862 19.005 1.00 90.19 84 LYS A N 1
ATOM 619 C CA . LYS A 1 84 ? -7.795 -3.910 18.312 1.00 90.19 84 LYS A CA 1
ATOM 620 C C . LYS A 1 84 ? -8.033 -3.796 16.815 1.00 90.19 84 LYS A C 1
ATOM 622 O O . LYS A 1 84 ? -9.144 -3.509 16.384 1.00 90.19 84 LYS A O 1
ATOM 627 N N . ALA A 1 85 ? -7.004 -4.069 16.026 1.00 91.12 85 ALA A N 1
ATOM 628 C CA . ALA A 1 85 ? -7.104 -4.093 14.577 1.00 91.12 85 ALA A CA 1
ATOM 629 C C . ALA A 1 85 ? -6.377 -5.317 14.016 1.00 91.12 85 ALA A C 1
ATOM 631 O O . ALA A 1 85 ? -5.308 -5.680 14.508 1.00 91.12 85 ALA A O 1
ATOM 632 N N . GLU A 1 86 ? -6.952 -5.934 12.988 1.00 89.81 86 GLU A N 1
ATOM 633 C CA . GLU A 1 86 ? -6.349 -7.049 12.257 1.00 89.81 86 GLU A CA 1
ATOM 634 C C . GLU A 1 86 ? -6.617 -6.914 10.749 1.00 89.81 86 GLU A C 1
ATOM 636 O O . GLU A 1 86 ? -7.737 -6.570 10.352 1.00 89.81 86 GLU A O 1
ATOM 641 N N . PRO A 1 87 ? -5.628 -7.166 9.875 1.00 89.25 87 PRO A N 1
ATOM 642 C CA . PRO A 1 87 ? -5.888 -7.253 8.446 1.00 89.25 87 PRO A CA 1
ATOM 643 C C . PRO A 1 87 ? -6.730 -8.490 8.126 1.00 89.25 87 PRO A C 1
ATOM 645 O O . PRO A 1 87 ? -6.542 -9.562 8.696 1.00 89.25 87 PRO A O 1
ATOM 648 N N . LEU A 1 88 ? -7.640 -8.352 7.164 1.00 86.81 88 LEU A N 1
ATOM 649 C CA . LEU A 1 88 ? -8.389 -9.476 6.586 1.00 86.81 88 LEU A CA 1
ATOM 650 C C . LEU A 1 88 ? -7.709 -10.061 5.350 1.00 86.81 88 LEU A C 1
ATOM 652 O O . LEU A 1 88 ? -8.068 -11.139 4.879 1.00 86.81 88 LEU A O 1
ATOM 656 N N . SER A 1 89 ? -6.741 -9.330 4.814 1.00 76.31 89 SER A N 1
ATOM 657 C CA . SER A 1 89 ? -5.890 -9.723 3.701 1.00 76.31 89 SER A CA 1
ATOM 658 C C . SER A 1 89 ? -4.720 -10.601 4.164 1.00 76.31 89 SER A C 1
ATOM 660 O O . SER A 1 89 ? -4.409 -10.703 5.346 1.00 76.31 89 SER A O 1
ATOM 662 N N . LYS A 1 90 ? -4.044 -11.245 3.204 1.00 79.88 90 LYS A N 1
ATOM 663 C CA . LYS A 1 90 ? -2.934 -12.188 3.448 1.00 79.88 90 LYS A CA 1
ATOM 664 C C . LYS A 1 90 ? -1.596 -11.514 3.793 1.00 79.88 90 LYS A C 1
ATOM 666 O O . LYS A 1 90 ? -0.569 -12.191 3.798 1.00 79.88 90 LYS A O 1
ATOM 671 N N . PHE A 1 91 ? -1.580 -10.202 4.017 1.00 85.94 91 PHE A N 1
ATOM 672 C CA . PHE A 1 91 ? -0.345 -9.475 4.294 1.00 85.94 91 PHE A CA 1
ATOM 673 C C . PHE A 1 91 ? 0.237 -9.883 5.644 1.00 85.94 91 PHE A C 1
ATOM 675 O O . PHE A 1 91 ? -0.489 -10.099 6.617 1.00 85.94 91 PHE A O 1
ATOM 682 N N . LEU A 1 92 ? 1.566 -9.968 5.703 1.00 87.00 92 LEU A N 1
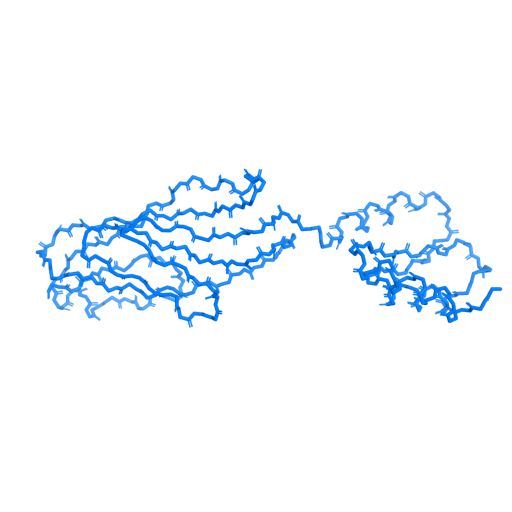ATOM 683 C CA . LEU A 1 92 ? 2.260 -10.144 6.970 1.00 87.00 92 LEU A CA 1
ATOM 684 C C . LEU A 1 92 ? 2.048 -8.892 7.812 1.00 87.00 92 LEU A C 1
ATOM 686 O O . LEU A 1 92 ? 2.218 -7.775 7.327 1.00 87.00 92 LEU A O 1
ATOM 690 N N . PHE A 1 93 ? 1.703 -9.074 9.078 1.00 92.25 93 PHE A N 1
ATOM 691 C CA . PHE A 1 93 ? 1.511 -7.961 9.990 1.00 92.25 93 PHE A CA 1
ATOM 692 C C . PHE A 1 93 ? 2.160 -8.232 11.338 1.00 92.25 93 PHE A C 1
ATOM 694 O O . PHE A 1 93 ? 2.343 -9.377 11.757 1.00 92.25 93 PHE A O 1
ATOM 701 N N . ARG A 1 94 ? 2.519 -7.149 12.019 1.00 91.62 94 ARG A N 1
ATOM 702 C CA . ARG A 1 94 ? 2.998 -7.162 13.395 1.00 91.62 94 ARG A CA 1
ATOM 703 C C . ARG A 1 94 ? 2.123 -6.233 14.212 1.00 91.62 94 ARG A C 1
ATOM 705 O O . ARG A 1 94 ? 1.912 -5.086 13.833 1.00 91.62 94 ARG A O 1
ATOM 712 N N . GLN A 1 95 ? 1.669 -6.726 15.352 1.00 88.50 95 GLN A N 1
ATOM 713 C CA . GLN A 1 95 ? 0.964 -5.924 16.337 1.00 88.50 95 GLN A CA 1
ATOM 714 C C . GLN A 1 95 ? 1.830 -5.801 17.589 1.00 88.50 95 GLN A C 1
ATOM 716 O O . GLN A 1 95 ? 2.431 -6.778 18.038 1.00 88.50 95 GLN A O 1
ATOM 721 N N . SER A 1 96 ? 1.915 -4.593 18.128 1.00 84.62 96 SER A N 1
ATOM 722 C CA . SER A 1 96 ? 2.587 -4.276 19.390 1.00 84.62 96 SER A CA 1
ATOM 723 C C . SER A 1 96 ? 1.751 -3.226 20.115 1.00 84.62 96 SER A C 1
ATOM 725 O O . SER A 1 96 ? 0.950 -2.566 19.473 1.00 84.62 96 SER A O 1
ATOM 727 N N . ASN A 1 97 ? 1.876 -3.086 21.435 1.00 81.94 97 ASN A N 1
ATOM 728 C CA . ASN A 1 97 ? 1.048 -2.193 22.265 1.00 81.94 97 ASN A CA 1
ATOM 729 C C . ASN A 1 97 ? 0.645 -0.871 21.576 1.00 81.94 97 ASN A C 1
ATOM 731 O O . ASN A 1 97 ? 1.479 0.017 21.413 1.00 81.94 97 ASN A O 1
ATOM 735 N N . GLY A 1 98 ? -0.636 -0.749 21.203 1.00 88.19 98 GLY A N 1
ATOM 736 C CA . GLY A 1 98 ? -1.196 0.458 20.582 1.00 88.19 98 GLY A CA 1
ATOM 737 C C . GLY A 1 98 ? -0.796 0.695 19.120 1.00 88.19 98 GLY A C 1
ATOM 738 O O . GLY A 1 98 ? -1.024 1.782 18.604 1.00 88.19 98 GLY A O 1
ATOM 739 N N . SER A 1 99 ? -0.202 -0.281 18.431 1.00 93.00 99 SER A N 1
ATOM 740 C CA . SER A 1 99 ? 0.173 -0.159 17.024 1.00 93.00 99 SER A CA 1
ATOM 741 C C . SER A 1 99 ? -0.011 -1.443 16.215 1.00 93.00 99 SER A C 1
ATOM 743 O O . SER A 1 99 ? 0.145 -2.567 16.700 1.00 93.00 99 SER A O 1
ATOM 745 N N . LEU A 1 100 ? -0.342 -1.263 14.938 1.00 94.81 100 LEU A N 1
ATOM 746 C CA . LEU A 1 100 ? -0.419 -2.324 13.937 1.00 94.81 100 LEU A CA 1
ATOM 747 C C . LEU A 1 100 ? 0.418 -1.906 12.729 1.00 94.81 100 LEU A C 1
ATOM 749 O O . LEU A 1 100 ? 0.232 -0.820 12.198 1.00 94.81 100 LEU A O 1
ATOM 753 N N . SER A 1 101 ? 1.314 -2.776 12.279 1.00 95.06 101 SER A N 1
ATOM 754 C CA . SER A 1 101 ? 2.075 -2.596 11.045 1.00 95.06 101 SER A CA 1
ATOM 755 C C . SER A 1 101 ? 1.726 -3.715 10.072 1.00 95.06 101 SER A C 1
ATOM 757 O O . SER A 1 101 ? 1.862 -4.888 10.421 1.00 95.06 101 SER A O 1
ATOM 759 N N . ILE A 1 102 ? 1.262 -3.363 8.874 1.00 95.00 102 ILE A N 1
ATOM 760 C CA . ILE A 1 102 ? 0.922 -4.295 7.792 1.00 95.00 102 ILE A CA 1
ATOM 761 C C . ILE A 1 102 ? 1.949 -4.112 6.677 1.00 95.00 102 ILE A C 1
ATOM 763 O O . ILE A 1 102 ? 2.044 -3.030 6.106 1.00 95.00 102 ILE A O 1
ATOM 767 N N . ASN A 1 103 ? 2.702 -5.163 6.363 1.00 93.19 103 ASN A N 1
ATOM 768 C CA . ASN A 1 103 ? 3.741 -5.146 5.338 1.00 93.19 103 ASN A CA 1
ATOM 769 C C . ASN A 1 103 ? 3.127 -5.389 3.950 1.00 93.19 103 ASN A C 1
ATOM 771 O O . ASN A 1 103 ? 2.511 -6.432 3.717 1.00 93.19 103 ASN A O 1
ATOM 775 N N . LEU A 1 104 ? 3.309 -4.427 3.046 1.00 90.19 104 LEU A N 1
ATOM 776 C CA . LEU A 1 104 ? 2.839 -4.472 1.660 1.00 90.19 104 LEU A CA 1
ATOM 777 C C . LEU A 1 104 ? 3.916 -4.972 0.684 1.00 90.19 104 LEU A C 1
ATOM 779 O O . LEU A 1 104 ? 3.592 -5.357 -0.436 1.00 90.19 104 LEU A O 1
ATOM 783 N N . GLY A 1 105 ? 5.179 -5.000 1.111 1.00 86.62 105 GLY A N 1
ATOM 784 C CA . GLY A 1 105 ? 6.331 -5.356 0.291 1.00 86.62 105 GLY A CA 1
ATOM 785 C C . GLY A 1 105 ? 6.817 -4.185 -0.557 1.00 86.62 105 GLY A C 1
ATOM 786 O O . GLY A 1 105 ? 6.707 -3.028 -0.164 1.00 86.62 105 GLY A O 1
ATOM 787 N N . SER A 1 106 ? 7.401 -4.483 -1.712 1.00 83.69 106 SER A N 1
ATOM 788 C CA . SER A 1 106 ? 7.786 -3.447 -2.670 1.00 83.69 106 SER A CA 1
ATOM 789 C C . SER A 1 106 ? 6.576 -3.013 -3.489 1.00 83.69 106 SER A C 1
ATOM 791 O O . SER A 1 106 ? 5.821 -3.864 -3.963 1.00 83.69 106 SER A O 1
ATOM 793 N N . LEU A 1 107 ? 6.423 -1.704 -3.673 1.00 80.12 107 LEU A N 1
ATOM 794 C CA . LEU A 1 107 ? 5.419 -1.120 -4.555 1.00 80.12 107 LEU A CA 1
ATOM 795 C C . LEU A 1 107 ? 6.085 -0.654 -5.845 1.00 80.12 107 LEU A C 1
ATOM 797 O O . LEU A 1 107 ? 7.171 -0.072 -5.807 1.00 80.12 107 LEU A O 1
ATOM 801 N N . VAL A 1 108 ? 5.427 -0.905 -6.971 1.00 77.31 108 VAL A N 1
ATOM 802 C CA . VAL A 1 108 ? 5.815 -0.369 -8.281 1.00 77.31 108 VAL A CA 1
ATOM 803 C C . VAL A 1 108 ? 4.917 0.798 -8.674 1.00 77.31 108 VAL A C 1
ATOM 805 O O . VAL A 1 108 ? 3.834 0.971 -8.108 1.00 77.31 108 VAL A O 1
ATOM 808 N N . SER A 1 109 ? 5.379 1.617 -9.619 1.00 70.75 109 SER A N 1
ATOM 809 C CA . SER A 1 109 ? 4.580 2.724 -10.153 1.00 70.75 109 SER A CA 1
ATOM 810 C C . SER A 1 109 ? 3.192 2.246 -10.602 1.00 70.75 109 SER A C 1
ATOM 812 O O . SER A 1 109 ? 3.049 1.135 -11.111 1.00 70.75 109 SER A O 1
ATOM 814 N N . GLU A 1 110 ? 2.171 3.072 -10.360 1.00 70.19 110 GLU A N 1
ATOM 815 C CA . GLU A 1 110 ? 0.755 2.812 -10.685 1.00 70.19 110 GLU A CA 1
ATOM 816 C C . GLU A 1 110 ? 0.117 1.582 -10.002 1.00 70.19 110 GLU A C 1
ATOM 818 O O . GLU A 1 110 ? -1.039 1.248 -10.267 1.00 70.19 110 GLU A O 1
ATOM 823 N N . GLN A 1 111 ? 0.816 0.918 -9.074 1.00 74.25 111 GLN A N 1
ATOM 824 C CA . GLN A 1 111 ? 0.265 -0.229 -8.359 1.00 74.25 111 GLN A CA 1
ATOM 825 C C . GLN A 1 111 ? -0.827 0.189 -7.364 1.00 74.25 111 GLN A C 1
ATOM 827 O O . GLN A 1 111 ? -0.564 0.854 -6.361 1.00 74.25 111 GLN A O 1
ATOM 832 N N . GLU A 1 112 ? -2.043 -0.316 -7.567 1.00 79.19 112 GLU A N 1
ATOM 833 C CA . GLU A 1 112 ? -3.124 -0.211 -6.588 1.00 79.19 112 GLU A CA 1
ATOM 834 C C . GLU A 1 112 ? -3.112 -1.400 -5.616 1.00 79.19 112 GLU A C 1
ATOM 836 O O . GLU A 1 112 ? -3.233 -2.564 -6.007 1.00 79.19 112 GLU A O 1
ATOM 841 N N . VAL A 1 113 ? -3.001 -1.114 -4.315 1.00 81.50 113 VAL A N 1
ATOM 842 C CA . VAL A 1 113 ? -3.067 -2.127 -3.252 1.00 81.50 113 VAL A CA 1
ATOM 843 C C . VAL A 1 113 ? -4.271 -1.864 -2.361 1.00 81.50 113 VAL A C 1
ATOM 845 O O . VAL A 1 113 ? -4.345 -0.856 -1.666 1.00 81.50 113 VAL A O 1
ATOM 848 N N . SER A 1 114 ? -5.205 -2.815 -2.334 1.00 84.69 114 SER A N 1
ATOM 849 C CA . SER A 1 114 ? -6.353 -2.780 -1.426 1.00 84.69 114 SER A CA 1
ATOM 850 C C . SER A 1 114 ? -6.075 -3.577 -0.153 1.00 84.69 114 SER A C 1
ATOM 852 O O . SER A 1 114 ? -5.824 -4.785 -0.195 1.00 84.69 114 SER A O 1
ATOM 854 N N . VAL A 1 115 ? -6.169 -2.908 0.997 1.00 86.50 115 VAL A N 1
ATOM 855 C CA . VAL A 1 115 ? -6.013 -3.520 2.321 1.00 86.50 115 VAL A CA 1
ATOM 856 C C . VAL A 1 115 ? -7.304 -3.346 3.102 1.00 86.50 115 VAL A C 1
ATOM 858 O O . VAL A 1 115 ? -7.758 -2.230 3.330 1.00 86.50 115 VAL A O 1
ATOM 861 N N . VAL A 1 116 ? -7.887 -4.460 3.541 1.00 88.62 116 VAL A N 1
ATOM 862 C CA . VAL A 1 116 ? -9.065 -4.449 4.412 1.00 88.62 116 VAL A CA 1
ATOM 863 C C . VAL A 1 116 ? -8.613 -4.722 5.836 1.00 88.62 116 VAL A C 1
ATOM 865 O O . VAL A 1 116 ? -8.007 -5.761 6.102 1.00 88.62 116 VAL A O 1
ATOM 868 N N . VAL A 1 117 ? -8.930 -3.805 6.747 1.00 90.06 117 VAL A N 1
ATOM 869 C CA . VAL A 1 117 ? -8.601 -3.914 8.170 1.00 90.06 117 VAL A CA 1
ATOM 870 C C . VAL A 1 117 ? -9.892 -3.975 8.969 1.00 90.06 117 VAL A C 1
ATOM 872 O O . VAL A 1 117 ? -10.771 -3.129 8.822 1.00 90.06 117 VAL A O 1
ATOM 875 N N . ARG A 1 118 ? -10.016 -4.996 9.815 1.00 90.38 118 ARG A N 1
ATOM 876 C CA . ARG A 1 118 ? -11.103 -5.102 10.781 1.00 90.38 118 ARG A CA 1
ATOM 877 C C . ARG A 1 118 ? -10.664 -4.441 12.072 1.00 90.38 118 ARG A C 1
ATOM 879 O O . ARG A 1 118 ? -9.645 -4.825 12.638 1.00 90.38 118 ARG A O 1
ATOM 886 N N . PHE A 1 119 ? -11.475 -3.512 12.553 1.00 90.81 119 PHE A N 1
ATOM 887 C CA . PHE A 1 119 ? -11.300 -2.897 13.859 1.00 90.81 119 PHE A CA 1
ATOM 888 C C . PHE A 1 119 ? -12.336 -3.449 14.843 1.00 90.81 119 PHE A C 1
ATOM 890 O O . PHE A 1 119 ? -13.492 -3.676 14.485 1.00 90.81 119 PHE A O 1
ATOM 897 N N . GLN A 1 120 ? -11.904 -3.686 16.076 1.00 89.50 120 GLN A N 1
ATOM 898 C CA . GLN A 1 120 ? -12.734 -4.057 17.216 1.00 89.50 120 GLN A CA 1
ATOM 899 C C . GLN A 1 120 ? -12.521 -3.001 18.292 1.00 89.50 120 GLN A C 1
ATOM 901 O O . GLN A 1 120 ? -11.379 -2.704 18.649 1.00 89.50 120 GLN A O 1
ATOM 906 N N . PHE A 1 121 ? -13.610 -2.444 18.798 1.00 89.06 121 PHE A N 1
ATOM 907 C CA . PHE A 1 121 ? -13.580 -1.316 19.718 1.00 89.06 121 PHE A CA 1
ATOM 908 C C . PHE A 1 121 ? -14.124 -1.731 21.084 1.00 89.06 121 PHE A C 1
ATOM 910 O O . PHE A 1 121 ? -14.905 -2.685 21.154 1.00 89.06 121 PHE A O 1
ATOM 917 N N . PRO A 1 122 ? -13.679 -1.071 22.166 1.00 88.38 122 PRO A N 1
ATOM 918 C CA . PRO A 1 122 ? -14.276 -1.265 23.479 1.00 88.38 122 PRO A CA 1
ATOM 919 C C . PRO A 1 122 ? -15.697 -0.684 23.514 1.00 88.38 122 PRO A C 1
ATOM 921 O O . PRO A 1 122 ? -16.053 0.125 22.657 1.00 88.38 122 PRO A O 1
ATOM 924 N N . GLU A 1 123 ? -16.478 -1.072 24.524 1.00 86.38 123 GLU A N 1
ATOM 925 C CA . GLU A 1 123 ? -17.734 -0.385 24.851 1.00 86.38 123 GLU A CA 1
ATOM 926 C C . GLU A 1 123 ? -17.444 1.099 25.124 1.00 86.38 123 GLU A C 1
ATOM 928 O O . GLU A 1 123 ? -16.443 1.441 25.764 1.00 86.38 123 GLU A O 1
ATOM 933 N N . GLY A 1 124 ? -18.311 1.978 24.630 1.00 84.44 124 GLY A N 1
ATOM 934 C CA . GLY A 1 124 ? -18.126 3.425 24.705 1.00 84.44 124 GLY A CA 1
ATOM 935 C C . GLY A 1 124 ? -19.441 4.158 24.907 1.00 84.44 124 GLY A C 1
ATOM 936 O O . GLY A 1 124 ? -20.523 3.601 24.729 1.00 84.44 124 GLY A O 1
ATOM 937 N N . GLN A 1 125 ? -19.380 5.429 25.303 1.00 84.31 125 GLN A N 1
ATOM 938 C CA . GLN A 1 125 ? -20.600 6.193 25.541 1.00 84.31 125 GLN A CA 1
ATOM 939 C C . GLN A 1 125 ? -21.075 6.883 24.260 1.00 84.31 125 GLN A C 1
ATOM 941 O O . GLN A 1 125 ? -20.302 7.553 23.581 1.00 84.31 125 GLN A O 1
ATOM 946 N N . ALA A 1 126 ? -22.370 6.783 23.942 1.00 85.38 126 ALA A N 1
ATOM 947 C CA . ALA A 1 126 ? -22.935 7.452 22.771 1.00 85.38 126 ALA A CA 1
ATOM 948 C C . ALA A 1 126 ? -22.560 8.947 22.738 1.00 85.38 126 ALA A C 1
ATOM 950 O O . ALA A 1 126 ? -22.817 9.697 23.682 1.00 85.38 126 ALA A O 1
ATOM 951 N N . GLY A 1 127 ? -21.962 9.375 21.627 1.00 81.00 127 GLY A N 1
ATOM 952 C CA . GLY A 1 127 ? -21.453 10.727 21.432 1.00 81.00 127 GLY A CA 1
ATOM 953 C C . GLY A 1 127 ? -19.944 10.889 21.631 1.00 81.00 127 GLY A C 1
ATOM 954 O O . GLY A 1 127 ? -19.419 11.869 21.104 1.00 81.00 127 GLY A O 1
ATOM 955 N N . GLU A 1 128 ? -19.274 9.956 22.312 1.00 85.38 128 GLU A N 1
ATOM 956 C CA . GLU A 1 128 ? -17.812 9.883 22.431 1.00 85.38 128 GLU A CA 1
ATOM 957 C C . GLU A 1 128 ? -17.171 9.520 21.084 1.00 85.38 128 GLU A C 1
ATOM 959 O O . GLU A 1 128 ? -17.801 8.868 20.250 1.00 85.38 128 GLU A O 1
ATOM 964 N N . SER A 1 129 ? -15.928 9.947 20.861 1.00 86.81 129 SER A N 1
ATOM 965 C CA . SER A 1 129 ? -15.189 9.663 19.630 1.00 86.81 129 SER A CA 1
ATOM 966 C C . SER A 1 129 ? -13.832 9.044 19.934 1.00 86.81 129 SER A C 1
ATOM 968 O O . SER A 1 129 ? -13.154 9.455 20.874 1.00 86.81 129 SER A O 1
ATOM 970 N N . LEU A 1 130 ? -13.413 8.109 19.087 1.00 89.69 130 LEU A N 1
ATOM 971 C CA . LEU A 1 130 ? -12.077 7.529 19.079 1.00 89.69 130 LEU A CA 1
ATOM 972 C C . LEU A 1 130 ? -11.416 7.820 17.740 1.00 89.69 130 LEU A C 1
ATOM 974 O O . LEU A 1 130 ? -12.041 7.661 16.692 1.00 89.69 130 LEU A O 1
ATOM 978 N N . SER A 1 131 ? -10.142 8.195 17.783 1.00 90.25 131 SER A N 1
ATOM 979 C CA . SER A 1 131 ? -9.331 8.396 16.587 1.00 90.25 131 SER A CA 1
ATOM 980 C C . SER A 1 131 ? -8.171 7.410 16.542 1.00 90.25 131 SER A C 1
ATOM 982 O O . SER A 1 131 ? -7.533 7.148 17.561 1.00 90.25 131 SER A O 1
ATOM 984 N N . ALA A 1 132 ? -7.872 6.899 15.352 1.00 90.69 132 ALA A N 1
ATOM 985 C CA . ALA A 1 132 ? -6.649 6.165 15.060 1.00 90.69 132 ALA A CA 1
ATOM 986 C C . ALA A 1 132 ? -5.902 6.865 13.923 1.00 90.69 132 ALA A C 1
ATOM 988 O O . ALA A 1 132 ? -6.511 7.299 12.946 1.00 90.69 132 ALA A O 1
ATOM 989 N N . GLY A 1 133 ? -4.582 6.963 14.042 1.00 91.75 133 GLY A N 1
ATOM 990 C CA . GLY A 1 133 ? -3.736 7.469 12.962 1.00 91.75 133 GLY A CA 1
ATOM 991 C C . GLY A 1 133 ? -3.321 6.333 12.037 1.00 91.75 133 GLY A C 1
ATOM 992 O O . GLY A 1 133 ? -3.024 5.243 12.521 1.00 91.75 133 GLY A O 1
ATOM 993 N N . VAL A 1 134 ? -3.257 6.580 10.731 1.00 92.75 134 VAL A N 1
ATOM 994 C CA . VAL A 1 134 ? -2.621 5.683 9.761 1.00 92.75 134 VAL A CA 1
ATOM 995 C C . VAL A 1 134 ? -1.648 6.452 8.878 1.00 92.75 134 VAL A C 1
ATOM 997 O O . VAL A 1 134 ? -1.959 7.542 8.412 1.00 92.75 134 VAL A O 1
ATOM 1000 N N . CYS A 1 135 ? -0.474 5.890 8.620 1.00 91.12 135 CYS A N 1
ATOM 1001 C CA . CYS A 1 135 ? 0.430 6.381 7.586 1.00 91.12 135 CYS A CA 1
ATOM 1002 C C . CYS A 1 135 ? 0.950 5.231 6.723 1.00 91.12 135 CYS A C 1
ATOM 1004 O O . CYS A 1 135 ? 1.072 4.090 7.174 1.00 91.12 135 CYS A O 1
ATOM 1006 N N . LEU A 1 136 ? 1.246 5.549 5.468 1.00 91.00 136 LEU A N 1
ATOM 1007 C CA . LEU A 1 136 ? 2.059 4.734 4.584 1.00 91.00 136 LEU A CA 1
ATOM 1008 C C . LEU A 1 136 ? 3.520 5.143 4.771 1.00 91.00 136 LEU A C 1
ATOM 1010 O O . LEU A 1 136 ? 3.825 6.334 4.791 1.00 91.00 136 LEU A O 1
ATOM 1014 N N . THR A 1 137 ? 4.391 4.152 4.932 1.00 90.75 137 THR A N 1
ATOM 1015 C CA . THR A 1 137 ? 5.841 4.319 5.083 1.00 90.75 137 THR A CA 1
ATOM 1016 C C . THR A 1 137 ? 6.576 3.338 4.188 1.00 90.75 137 THR A C 1
ATOM 1018 O O . THR A 1 137 ? 6.017 2.294 3.861 1.00 90.75 137 THR A O 1
ATOM 1021 N N . ASP A 1 138 ? 7.839 3.603 3.896 1.00 90.31 138 ASP A N 1
ATOM 1022 C CA . ASP A 1 138 ? 8.767 2.706 3.206 1.00 90.31 138 ASP A CA 1
ATOM 1023 C C . ASP A 1 138 ? 10.168 2.789 3.840 1.00 90.31 138 ASP A C 1
ATOM 1025 O O . ASP A 1 138 ? 10.413 3.624 4.716 1.00 90.31 138 ASP A O 1
ATOM 1029 N N . ASP A 1 139 ? 11.079 1.916 3.412 1.00 85.19 139 ASP A N 1
ATOM 1030 C CA . ASP A 1 139 ? 12.444 1.831 3.945 1.00 85.19 139 ASP A CA 1
ATOM 1031 C C . ASP A 1 139 ? 13.283 3.086 3.635 1.00 85.19 139 ASP A C 1
ATOM 1033 O O . ASP A 1 139 ? 14.136 3.471 4.440 1.00 85.19 139 ASP A O 1
ATOM 1037 N N . ASP A 1 140 ? 13.033 3.729 2.489 1.00 78.81 140 ASP A N 1
ATOM 1038 C CA . ASP A 1 140 ? 13.784 4.888 1.994 1.00 78.81 140 ASP A CA 1
ATOM 1039 C C . ASP A 1 140 ? 13.134 6.228 2.408 1.00 78.81 140 ASP A C 1
ATOM 1041 O O . ASP A 1 140 ? 13.721 7.299 2.230 1.00 78.81 140 ASP A O 1
ATOM 1045 N N . GLY A 1 141 ? 11.937 6.183 3.008 1.00 80.62 141 GLY A N 1
ATOM 1046 C CA . GLY A 1 141 ? 11.181 7.346 3.482 1.00 80.62 141 GLY A CA 1
ATOM 1047 C C . GLY A 1 141 ? 10.609 8.228 2.366 1.00 80.62 141 GLY A C 1
ATOM 1048 O O . GLY A 1 141 ? 10.315 9.403 2.606 1.00 80.62 141 GLY A O 1
ATOM 1049 N N . LEU A 1 142 ? 10.479 7.686 1.154 1.00 72.00 142 LEU A N 1
ATOM 1050 C CA . LEU A 1 142 ? 9.946 8.365 -0.029 1.00 72.00 142 LEU A CA 1
ATOM 1051 C C . LEU A 1 142 ? 8.416 8.491 0.019 1.00 72.00 142 LEU A C 1
ATOM 1053 O O . LEU A 1 142 ? 7.851 9.526 -0.338 1.00 72.00 142 LEU A O 1
ATOM 1057 N N . LEU A 1 143 ? 7.742 7.453 0.508 1.00 70.75 143 LEU A N 1
ATOM 1058 C CA . LEU A 1 143 ? 6.326 7.436 0.838 1.00 70.75 143 LEU A CA 1
ATOM 1059 C C . LEU A 1 143 ? 6.158 7.980 2.251 1.00 70.75 143 LEU A C 1
ATOM 1061 O O . LEU A 1 143 ? 6.089 7.239 3.225 1.00 70.75 143 LEU A O 1
ATOM 1065 N N . ASN A 1 144 ? 6.085 9.301 2.370 1.00 64.50 144 ASN A N 1
ATOM 1066 C CA . ASN A 1 144 ? 5.711 9.946 3.621 1.00 64.50 144 ASN A CA 1
ATOM 1067 C C . ASN A 1 144 ? 4.338 10.595 3.467 1.00 64.50 144 ASN A C 1
ATOM 1069 O O . ASN A 1 144 ? 4.210 11.811 3.303 1.00 64.50 144 ASN A O 1
ATOM 1073 N N . SER A 1 145 ? 3.290 9.769 3.499 1.00 69.88 145 SER A N 1
ATOM 1074 C CA . SER A 1 145 ? 1.966 10.311 3.777 1.00 69.88 145 SER A CA 1
ATOM 1075 C C . SER A 1 145 ? 1.971 10.737 5.243 1.00 69.88 145 SER A C 1
ATOM 1077 O O . SER A 1 145 ? 2.157 9.891 6.124 1.00 69.88 145 SER A O 1
ATOM 1079 N N . GLY A 1 146 ? 1.753 12.024 5.520 1.00 73.81 146 GLY A N 1
ATOM 1080 C CA . GLY A 1 146 ? 1.449 12.454 6.883 1.00 73.81 146 GLY A CA 1
ATOM 1081 C C . GLY A 1 146 ? 0.317 11.598 7.472 1.00 73.81 146 GLY A C 1
ATOM 1082 O O . GLY A 1 146 ? -0.488 11.053 6.709 1.00 73.81 146 GLY A O 1
ATOM 1083 N N . PRO A 1 147 ? 0.254 11.436 8.804 1.00 81.31 147 PRO A N 1
ATOM 1084 C CA . PRO A 1 147 ? -0.749 10.580 9.417 1.00 81.31 147 PRO A CA 1
ATOM 1085 C C . PRO A 1 147 ? -2.147 11.056 9.022 1.00 81.31 147 PRO A C 1
ATOM 1087 O O . PRO A 1 147 ? -2.523 12.202 9.266 1.00 81.31 147 PRO A O 1
ATOM 1090 N N . ILE A 1 148 ? -2.907 10.160 8.404 1.00 87.12 148 ILE A N 1
ATOM 1091 C CA . ILE A 1 148 ? -4.329 10.333 8.159 1.00 87.12 148 ILE A CA 1
ATOM 1092 C C . ILE A 1 148 ? -5.037 9.917 9.440 1.00 87.12 148 ILE A C 1
ATOM 1094 O O . ILE A 1 148 ? -4.848 8.807 9.941 1.00 87.12 148 ILE A O 1
ATOM 1098 N N . GLU A 1 149 ? -5.837 10.820 9.988 1.00 88.44 149 GLU A N 1
ATOM 1099 C CA . GLU A 1 149 ? -6.654 10.532 11.157 1.00 88.44 149 GLU A CA 1
ATOM 1100 C C . GLU A 1 149 ? -7.983 9.919 10.713 1.00 88.44 149 GLU A C 1
ATOM 1102 O O . GLU A 1 149 ? -8.714 10.486 9.901 1.00 88.44 149 GLU A O 1
ATOM 1107 N N . MET A 1 150 ? -8.290 8.740 11.243 1.00 87.44 150 MET A N 1
ATOM 1108 C CA . MET A 1 150 ? -9.598 8.110 11.119 1.00 87.44 150 MET A CA 1
ATOM 1109 C C . MET A 1 150 ? -10.328 8.284 12.441 1.00 87.44 150 MET A C 1
ATOM 1111 O O . MET A 1 150 ? -9.810 7.869 13.476 1.00 87.44 150 MET A O 1
ATOM 1115 N N . THR A 1 151 ? -11.528 8.857 12.406 1.00 87.69 151 THR A N 1
ATOM 1116 C CA . THR A 1 151 ? -12.338 9.090 13.603 1.00 87.69 151 THR A CA 1
ATOM 1117 C C . THR A 1 151 ? -13.640 8.314 13.516 1.00 87.69 151 THR A C 1
ATOM 1119 O O . THR A 1 151 ? -14.390 8.437 12.549 1.00 87.69 151 THR A O 1
ATOM 1122 N N . TRP A 1 152 ? -13.926 7.557 14.567 1.00 87.50 152 TRP A N 1
ATOM 1123 C CA . TRP A 1 152 ? -15.203 6.899 14.791 1.00 87.50 152 TRP A CA 1
ATOM 1124 C C . TRP A 1 152 ? -15.906 7.595 15.947 1.00 87.50 152 TRP A C 1
ATOM 1126 O O . TRP A 1 152 ? -15.271 7.999 16.920 1.00 87.50 152 TRP A O 1
ATOM 1136 N N . ARG A 1 153 ? -17.228 7.711 15.863 1.00 85.56 153 ARG A N 1
ATOM 1137 C CA . ARG A 1 153 ? -18.071 8.178 16.966 1.00 85.56 153 ARG A CA 1
ATOM 1138 C C . ARG A 1 153 ? -18.889 7.005 17.483 1.00 85.56 153 ARG A C 1
ATOM 1140 O O . ARG A 1 153 ? -19.290 6.164 16.687 1.00 85.56 153 ARG A O 1
ATOM 1147 N N . PHE A 1 154 ? -19.145 6.935 18.780 1.00 83.06 154 PHE A N 1
ATOM 1148 C CA . PHE A 1 154 ? -20.077 5.969 19.346 1.00 83.06 154 PHE A CA 1
ATOM 1149 C C . PHE A 1 154 ? -21.515 6.438 19.132 1.00 83.06 154 PHE A C 1
ATOM 1151 O O . PHE A 1 154 ? -21.834 7.612 19.359 1.00 83.06 154 PHE A O 1
ATOM 1158 N N . ALA A 1 155 ? -22.396 5.532 18.719 1.00 81.19 155 ALA A N 1
ATOM 1159 C CA . ALA A 1 155 ? -23.823 5.807 18.557 1.00 81.19 155 ALA A CA 1
ATOM 1160 C C . ALA A 1 155 ? -24.679 4.671 19.123 1.00 81.19 155 ALA A C 1
ATOM 1162 O O . ALA A 1 155 ? -24.215 3.546 19.286 1.00 81.19 155 ALA A O 1
ATOM 1163 N N . GLY A 1 156 ? -25.943 4.977 19.426 1.00 76.06 156 GLY A N 1
ATOM 1164 C CA . GLY A 1 156 ? -26.901 3.960 19.854 1.00 76.06 156 GLY A CA 1
ATOM 1165 C C . GLY A 1 156 ? -27.275 3.008 18.713 1.00 76.06 156 GLY A C 1
ATOM 1166 O O . GLY A 1 156 ? -27.212 3.380 17.542 1.00 76.06 156 GLY A O 1
ATOM 1167 N N . ASP A 1 157 ? -27.729 1.801 19.060 1.00 67.69 157 ASP A N 1
ATOM 1168 C CA . ASP A 1 157 ? -27.995 0.704 18.111 1.00 67.69 157 ASP A CA 1
ATOM 1169 C C . ASP A 1 157 ? -28.816 1.107 16.881 1.00 67.69 157 ASP A C 1
ATOM 1171 O O . ASP A 1 157 ? -28.457 0.781 15.751 1.00 67.69 157 ASP A O 1
ATOM 1175 N N . LYS A 1 158 ? -29.892 1.877 17.084 1.00 67.38 158 LYS A N 1
ATOM 1176 C CA . LYS A 1 158 ? -30.780 2.315 15.996 1.00 67.38 158 LYS A CA 1
ATOM 1177 C C . LYS A 1 158 ? -30.084 3.209 14.969 1.00 67.38 158 LYS A C 1
ATOM 1179 O O . LYS A 1 158 ? -30.414 3.140 13.789 1.00 67.38 158 LYS A O 1
ATOM 1184 N N . ASP A 1 159 ? -29.141 4.034 15.415 1.00 65.62 159 ASP A N 1
ATOM 1185 C CA . ASP A 1 159 ? -28.415 4.970 14.554 1.00 65.62 159 ASP A CA 1
ATOM 1186 C C . ASP A 1 159 ? -27.241 4.283 13.838 1.00 65.62 159 ASP A C 1
ATOM 1188 O O . ASP A 1 159 ? -26.814 4.743 12.779 1.00 65.62 159 ASP A O 1
ATOM 1192 N N . ASN A 1 160 ? -26.741 3.167 14.384 1.00 60.94 160 ASN A N 1
ATOM 1193 C CA . ASN A 1 160 ? -25.716 2.342 13.749 1.00 60.94 160 ASN A CA 1
ATOM 1194 C C . ASN A 1 160 ? -26.299 1.417 12.663 1.00 60.94 160 ASN A C 1
ATOM 1196 O O . ASN A 1 160 ? -25.764 1.334 11.560 1.00 60.94 160 ASN A O 1
ATOM 1200 N N . GLU A 1 161 ? -27.430 0.754 12.931 1.00 62.16 161 GLU A N 1
ATOM 1201 C CA . GLU A 1 161 ? -28.078 -0.145 11.960 1.00 62.16 161 GLU A CA 1
ATOM 1202 C C . GLU A 1 161 ? -28.593 0.581 10.708 1.00 62.16 161 GLU A C 1
ATOM 1204 O O . GLU A 1 161 ? -28.663 -0.007 9.628 1.00 62.16 161 GLU A O 1
ATOM 1209 N N . ALA A 1 162 ? -28.939 1.864 10.837 1.00 64.94 162 ALA A N 1
ATOM 1210 C CA . ALA A 1 162 ? -29.439 2.685 9.739 1.00 64.94 162 ALA A CA 1
ATOM 1211 C C . ALA A 1 162 ? -28.341 3.162 8.767 1.00 64.94 162 ALA A C 1
ATOM 1213 O O . ALA A 1 162 ? -28.652 3.854 7.792 1.00 64.94 162 ALA A O 1
ATOM 1214 N N . GLN A 1 163 ? -27.068 2.831 9.011 1.00 54.12 163 GLN A N 1
ATOM 1215 C CA . GLN A 1 163 ? -25.974 3.346 8.195 1.00 54.12 163 GLN A CA 1
ATOM 1216 C C . GLN A 1 163 ? -25.876 2.635 6.841 1.00 54.12 163 GLN A C 1
ATOM 1218 O O . GLN A 1 163 ? -25.890 1.400 6.775 1.00 54.12 163 GLN A O 1
ATOM 1223 N N . PRO A 1 164 ? -25.740 3.394 5.736 1.00 56.53 164 PRO A N 1
ATOM 1224 C CA . PRO A 1 164 ? -25.436 2.800 4.447 1.00 56.53 164 PRO A CA 1
ATOM 1225 C C . PRO A 1 164 ? -24.088 2.086 4.548 1.00 56.53 164 PRO A C 1
ATOM 1227 O O . PRO A 1 164 ? -23.094 2.662 4.988 1.00 56.53 164 PRO A O 1
ATOM 1230 N N . ARG A 1 165 ? -24.048 0.812 4.143 1.00 57.34 165 ARG A N 1
ATOM 1231 C CA . ARG A 1 165 ? -22.788 0.068 4.063 1.00 57.34 165 ARG A CA 1
ATOM 1232 C C . ARG A 1 165 ? -21.885 0.778 3.070 1.00 57.34 165 ARG A C 1
ATOM 1234 O O . ARG A 1 165 ? -22.190 0.807 1.879 1.00 57.34 165 ARG A O 1
ATOM 1241 N N . ASN A 1 166 ? -20.797 1.348 3.568 1.00 51.00 166 ASN A N 1
ATOM 1242 C CA . ASN A 1 166 ? -19.878 2.076 2.723 1.00 51.00 166 ASN A CA 1
ATOM 1243 C C . ASN A 1 166 ? -19.076 1.077 1.883 1.00 51.00 166 ASN A C 1
ATOM 1245 O O . ASN A 1 166 ? -18.292 0.289 2.410 1.00 51.00 166 ASN A O 1
ATOM 1249 N N . THR A 1 167 ? -19.334 1.046 0.577 1.00 47.94 167 THR A N 1
ATOM 1250 C CA . THR A 1 167 ? -18.575 0.218 -0.374 1.00 47.94 167 THR A CA 1
ATOM 1251 C C . THR A 1 167 ? -17.282 0.899 -0.828 1.00 47.94 167 THR A C 1
ATOM 1253 O O . THR A 1 167 ? -16.467 0.256 -1.481 1.00 47.94 167 THR A O 1
ATOM 1256 N N . GLY A 1 168 ? -17.088 2.178 -0.479 1.00 34.78 168 GLY A N 1
ATOM 1257 C CA . GLY A 1 168 ? -15.824 2.908 -0.572 1.00 34.78 168 GLY A CA 1
ATOM 1258 C C . GLY A 1 168 ? -15.306 3.206 0.835 1.00 34.78 168 GLY A C 1
ATOM 1259 O O . GLY A 1 168 ? -16.092 3.420 1.750 1.00 34.78 168 GLY A O 1
ATOM 1260 N N . ALA A 1 169 ? -13.998 3.146 1.047 1.00 35.56 169 ALA A N 1
ATOM 1261 C CA . ALA A 1 169 ? -13.387 3.283 2.364 1.00 35.56 169 ALA A CA 1
ATOM 1262 C C . ALA A 1 169 ? -13.561 4.701 2.958 1.00 35.56 169 ALA A C 1
ATOM 1264 O O . ALA A 1 169 ? -12.680 5.536 2.813 1.00 35.56 169 ALA A O 1
ATOM 1265 N N . GLU A 1 170 ? -14.660 4.970 3.667 1.00 37.88 170 GLU A N 1
ATOM 1266 C CA . GLU A 1 170 ? -14.748 6.082 4.627 1.00 37.88 170 GLU A CA 1
ATOM 1267 C C . GLU A 1 170 ? -15.355 5.600 5.954 1.00 37.88 170 GLU A C 1
ATOM 1269 O O . GLU A 1 170 ? -16.271 4.769 5.975 1.00 37.88 170 GLU A O 1
ATOM 1274 N N . GLY A 1 171 ? -14.771 6.098 7.051 1.00 42.50 171 GLY A N 1
ATOM 1275 C CA . GLY A 1 171 ? -14.903 5.620 8.430 1.00 42.50 171 GLY A CA 1
ATOM 1276 C C . GLY A 1 171 ? -16.336 5.448 8.938 1.00 42.50 171 GLY A C 1
ATOM 1277 O O . GLY A 1 171 ? -17.246 6.200 8.607 1.00 42.50 171 GLY A O 1
ATOM 1278 N N . THR A 1 172 ? -16.526 4.409 9.751 1.00 42.78 172 THR A N 1
ATOM 1279 C CA . THR A 1 172 ? -17.820 3.989 10.317 1.00 42.78 172 THR A CA 1
ATOM 1280 C C . THR A 1 172 ? -17.969 4.497 11.762 1.00 42.78 172 THR A C 1
ATOM 1282 O O . THR A 1 172 ? -17.037 5.033 12.340 1.00 42.78 172 THR A O 1
ATOM 1285 N N . ILE A 1 173 ? -19.150 4.391 12.358 1.00 45.50 173 ILE A N 1
ATOM 1286 C CA . ILE A 1 173 ? -19.464 4.710 13.765 1.00 45.50 173 ILE A CA 1
ATOM 1287 C C . ILE A 1 173 ? -19.661 3.378 14.501 1.00 45.50 173 ILE A C 1
ATOM 1289 O O . ILE A 1 173 ? -20.000 2.383 13.870 1.00 45.50 173 ILE A O 1
ATOM 1293 N N . LEU A 1 174 ? -19.391 3.304 15.805 1.00 43.62 174 LEU A N 1
ATOM 1294 C CA . LEU A 1 174 ? -19.320 2.015 16.511 1.00 43.62 174 LEU A CA 1
ATOM 1295 C C . LEU A 1 174 ? -20.329 1.910 17.642 1.00 43.62 174 LEU A C 1
ATOM 1297 O O . LEU A 1 174 ? -20.686 2.908 18.266 1.00 43.62 174 LEU A O 1
ATOM 1301 N N . GLN A 1 175 ? -20.784 0.680 17.871 1.00 40.59 175 GLN A N 1
ATOM 1302 C CA . GLN A 1 175 ? -21.716 0.329 18.938 1.00 40.59 175 GLN A CA 1
ATOM 1303 C C . GLN A 1 175 ? -21.107 0.530 20.325 1.00 40.59 175 GLN A C 1
ATOM 1305 O O . GLN A 1 175 ? -19.905 0.340 20.515 1.00 40.59 175 GLN A O 1
ATOM 1310 N N . ALA A 1 176 ? -21.980 0.922 21.252 1.00 41.22 176 ALA A N 1
ATOM 1311 C CA . ALA A 1 176 ? -21.740 0.985 22.687 1.00 41.22 176 ALA A CA 1
ATOM 1312 C C . ALA A 1 176 ? -21.899 -0.391 23.335 1.00 41.22 176 ALA A C 1
ATOM 1314 O O . ALA A 1 176 ? -22.823 -1.129 22.918 1.00 41.22 176 ALA A O 1
#

Sequence (176 aa):
MDPAELAGHATALKERGVLTSPFGVGDDFDERLLQAMADAGGGHSYYIEQAVQIPDYLTSELGETLEVVARGAALQFVLPEGVKAEPLSKFLFRQSNGSLSINLGSLVSEQEV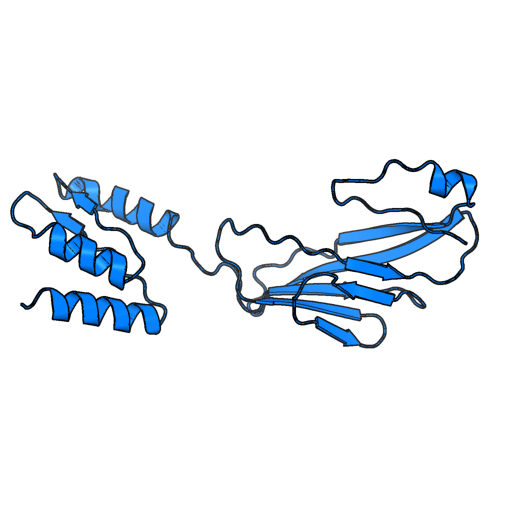SVVVRFQFPEGQAGESLSAGVCLTDDDGLLNSGPIEMTWRFAGDKDNEAQPRNTGAEGTILQA

Radius of gyration: 24.84 Å; chains: 1; bounding box: 57×31×67 Å

pLDDT: mean 79.76, std 13.79, range [34.78, 95.06]